Protein AF-A0A522DBX6-F1 (afdb_monomer)

Sequence (94 aa):
MTDLMTHTSASTGAGNMVLRFLPRRKSLFDAYGRGDDAMFLYSITHPDTGEWEQGAGHLHDAATLVRDYVIASSNNGMPVHFSDGEKIIRNENA

pLDDT: mean 88.76, std 12.2, range [36.12, 97.94]

Secondary structure (DSSP, 8-state):
-----EEEE---BTS-EEPBP-TTS--HHHHH-SSTTS-EEEEEE-TTT--EEEEEEEESSSSEEEEEEEEEETTTTSPP-BPSS-EEEEE---

Foldseek 3Di:
DPQWQKWKFQDFFLFWTFTDHDPPGDALCNVQNFDPVSKFWKKKADPPPRWIWIAIWGHNHSGTTDGPATPDTPVGSDRDGGDGDMMMMTTDDD

Structure (mmCIF, N/CA/C/O backbone):
data_AF-A0A522DBX6-F1
#
_entry.id   AF-A0A522DBX6-F1
#
loop_
_atom_site.group_PDB
_atom_site.id
_atom_site.type_symbol
_atom_site.label_atom_id
_atom_site.label_alt_id
_atom_site.label_comp_id
_atom_site.label_asym_id
_atom_site.label_entity_id
_atom_site.label_seq_id
_atom_site.pdbx_PDB_ins_code
_atom_site.Cartn_x
_atom_site.Cartn_y
_atom_site.Cartn_z
_atom_site.occupancy
_atom_site.B_iso_or_equiv
_atom_site.auth_seq_id
_atom_site.auth_comp_id
_atom_site.auth_asym_id
_atom_site.auth_atom_id
_atom_site.pdbx_PDB_model_num
ATOM 1 N N . MET A 1 1 ? -3.360 19.312 -11.396 1.00 36.12 1 MET A N 1
ATOM 2 C CA . MET A 1 1 ? -4.080 18.026 -11.281 1.00 36.12 1 MET A CA 1
ATOM 3 C C . MET A 1 1 ? -3.047 16.974 -10.936 1.00 36.12 1 MET A C 1
ATOM 5 O O . MET A 1 1 ? -2.312 16.556 -11.819 1.00 36.12 1 MET A O 1
ATOM 9 N N . THR A 1 2 ? -2.912 16.636 -9.658 1.00 46.66 2 THR A N 1
ATOM 10 C CA . THR A 1 2 ? -2.009 15.570 -9.215 1.00 46.66 2 THR A CA 1
ATOM 11 C C . THR A 1 2 ? -2.758 14.261 -9.418 1.00 46.66 2 THR A C 1
ATOM 13 O O . THR A 1 2 ? -3.681 13.959 -8.666 1.00 46.66 2 THR A O 1
ATOM 16 N N . ASP A 1 3 ? -2.462 13.541 -10.497 1.00 52.44 3 ASP A N 1
ATOM 17 C CA . ASP A 1 3 ? -3.028 12.208 -10.698 1.00 52.44 3 ASP A CA 1
ATOM 18 C C . ASP A 1 3 ? -2.343 11.260 -9.706 1.00 52.44 3 ASP A C 1
ATOM 20 O O . ASP A 1 3 ? -1.226 10.807 -9.939 1.00 52.44 3 ASP A O 1
ATOM 24 N N . LEU A 1 4 ? -2.964 11.063 -8.540 1.00 65.56 4 LEU A N 1
ATOM 25 C CA . LEU A 1 4 ? -2.530 10.074 -7.557 1.00 65.56 4 LEU A CA 1
ATOM 26 C C . LEU A 1 4 ? -2.948 8.692 -8.072 1.00 65.56 4 LEU A C 1
ATOM 28 O O . LEU A 1 4 ? -4.143 8.354 -8.093 1.00 65.56 4 LEU A O 1
ATOM 32 N N . MET A 1 5 ? -1.966 7.885 -8.472 1.00 82.75 5 MET A N 1
ATOM 33 C CA . MET A 1 5 ? -2.158 6.485 -8.832 1.00 82.75 5 MET A CA 1
ATOM 34 C C . MET A 1 5 ? -2.677 5.745 -7.602 1.00 82.75 5 MET A C 1
ATOM 36 O O . MET A 1 5 ? -1.953 5.517 -6.638 1.00 82.75 5 MET A O 1
ATOM 40 N N . THR A 1 6 ? -3.963 5.397 -7.619 1.00 86.88 6 THR A N 1
ATOM 41 C CA . THR A 1 6 ? -4.654 4.774 -6.486 1.00 86.88 6 THR A CA 1
ATOM 42 C C . THR A 1 6 ? -4.898 3.299 -6.774 1.00 86.88 6 THR A C 1
ATOM 44 O O . THR A 1 6 ? -5.411 2.960 -7.840 1.00 86.88 6 THR A O 1
ATOM 47 N N . HIS A 1 7 ? -4.569 2.448 -5.809 1.00 89.62 7 HIS A N 1
ATOM 48 C CA . HIS A 1 7 ? -4.769 1.000 -5.821 1.00 89.62 7 HIS A CA 1
ATOM 49 C C . HIS A 1 7 ? -5.426 0.568 -4.511 1.00 89.62 7 HIS A C 1
ATOM 51 O O . HIS A 1 7 ? -5.440 1.328 -3.538 1.00 89.62 7 HIS A O 1
ATOM 57 N N . THR A 1 8 ? -5.950 -0.655 -4.472 1.00 93.75 8 THR A N 1
ATOM 58 C CA . THR A 1 8 ? -6.478 -1.241 -3.234 1.00 93.75 8 THR A CA 1
ATOM 59 C C . THR A 1 8 ? -5.786 -2.559 -2.908 1.00 93.75 8 THR A C 1
ATOM 61 O O . THR A 1 8 ? -5.217 -3.195 -3.788 1.00 93.75 8 THR A O 1
ATOM 64 N N . SER A 1 9 ? -5.776 -2.973 -1.645 1.00 94.88 9 SER A N 1
ATOM 65 C CA . SER A 1 9 ? -5.220 -4.262 -1.209 1.00 94.88 9 SER A CA 1
ATOM 66 C C . SER A 1 9 ? -6.105 -4.852 -0.125 1.00 94.88 9 SER A C 1
ATOM 68 O O . SER A 1 9 ? -6.592 -4.131 0.738 1.00 94.88 9 SER A O 1
ATOM 70 N N . ALA A 1 10 ? -6.284 -6.170 -0.153 1.00 95.06 10 ALA A N 1
ATOM 71 C CA . ALA A 1 10 ? -6.905 -6.917 0.941 1.00 95.06 10 ALA A CA 1
ATOM 72 C C . ALA A 1 10 ? -5.860 -7.661 1.794 1.00 95.06 10 ALA A C 1
ATOM 74 O O . ALA A 1 10 ? -6.226 -8.442 2.664 1.00 95.06 10 ALA A O 1
ATOM 75 N N . SER A 1 11 ? -4.566 -7.448 1.527 1.00 95.19 11 SER A N 1
ATOM 76 C CA . SER A 1 11 ? -3.472 -8.142 2.219 1.00 95.19 11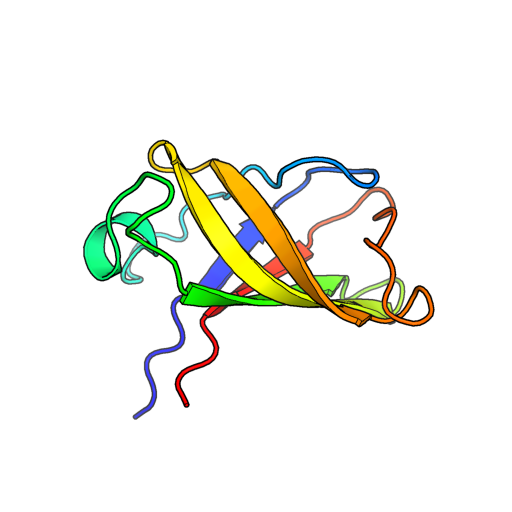 SER A CA 1
ATOM 77 C C . SER A 1 11 ? -3.431 -7.753 3.693 1.00 95.19 11 SER A C 1
ATOM 79 O O . SER A 1 11 ? -3.767 -6.620 4.046 1.00 95.19 11 SER A O 1
ATOM 81 N N . THR A 1 12 ? -3.019 -8.684 4.543 1.00 95.38 12 THR A N 1
ATOM 82 C CA . THR A 1 12 ? -3.017 -8.539 6.001 1.00 95.38 12 THR A CA 1
ATOM 83 C C . THR A 1 12 ? -1.622 -8.783 6.557 1.00 95.38 12 THR A C 1
ATOM 85 O O . THR A 1 12 ? -0.733 -9.309 5.880 1.00 95.38 12 THR A O 1
ATOM 88 N N . GLY A 1 13 ? -1.418 -8.369 7.800 1.00 95.25 13 GLY A N 1
ATOM 89 C CA . GLY A 1 13 ? -0.138 -8.456 8.476 1.00 95.25 13 GLY A CA 1
ATOM 90 C C . GLY A 1 13 ? 0.886 -7.438 7.990 1.00 95.25 13 GLY A C 1
ATOM 91 O O . GLY A 1 13 ? 0.545 -6.403 7.419 1.00 95.25 13 GLY A O 1
ATOM 92 N N . ALA A 1 14 ? 2.156 -7.719 8.280 1.00 93.31 14 ALA A N 1
ATOM 93 C CA . ALA A 1 14 ? 3.284 -6.838 7.981 1.00 93.31 14 ALA A CA 1
ATOM 94 C C . ALA A 1 14 ? 4.085 -7.289 6.741 1.00 93.31 14 ALA A C 1
ATOM 96 O O . ALA A 1 14 ? 5.253 -6.938 6.588 1.00 93.31 14 ALA A O 1
ATOM 97 N N . GLY A 1 15 ? 3.486 -8.077 5.852 1.00 93.56 15 GLY A N 1
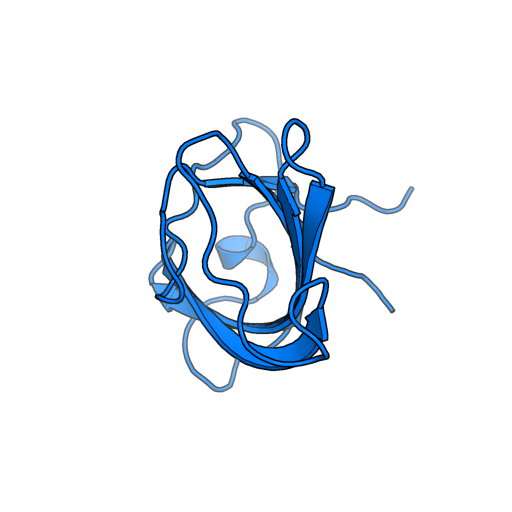ATOM 98 C CA . GLY A 1 15 ? 4.144 -8.531 4.628 1.00 93.56 15 GLY A CA 1
ATOM 99 C C . GLY A 1 15 ? 4.104 -7.515 3.484 1.00 93.56 15 GLY A C 1
ATOM 100 O O . GLY A 1 15 ? 3.749 -6.344 3.655 1.00 93.56 15 GLY A O 1
ATOM 101 N N . ASN A 1 16 ? 4.451 -8.009 2.297 1.00 94.56 16 ASN A N 1
ATOM 102 C CA . ASN A 1 16 ? 4.226 -7.312 1.034 1.00 94.56 16 ASN A CA 1
ATOM 103 C C . ASN A 1 16 ? 2.723 -7.141 0.774 1.00 94.56 16 ASN A C 1
ATOM 105 O O . ASN A 1 16 ? 1.898 -7.938 1.227 1.00 94.56 16 ASN A O 1
ATOM 109 N N . MET A 1 17 ? 2.375 -6.114 0.005 1.00 95.44 17 MET A N 1
ATOM 110 C CA . MET A 1 17 ? 0.993 -5.789 -0.337 1.00 95.44 17 MET A CA 1
ATOM 111 C C . MET A 1 17 ? 0.681 -6.214 -1.769 1.00 95.44 17 MET A C 1
ATOM 113 O O . MET A 1 17 ? 1.298 -5.722 -2.711 1.00 95.44 17 MET A O 1
ATOM 117 N N . VAL A 1 18 ? -0.324 -7.071 -1.942 1.00 95.50 18 VAL A N 1
ATOM 118 C CA . VAL A 1 18 ? -0.867 -7.400 -3.265 1.00 95.50 18 VAL A CA 1
ATOM 119 C C . VAL A 1 18 ? -1.881 -6.340 -3.681 1.00 95.50 18 VAL A C 1
ATOM 121 O O . VAL A 1 18 ? -2.953 -6.201 -3.085 1.00 95.50 18 VAL A O 1
ATOM 124 N N . LEU A 1 19 ? -1.537 -5.599 -4.725 1.00 93.19 19 LEU A N 1
ATOM 125 C CA . LEU A 1 19 ? -2.333 -4.527 -5.290 1.00 93.19 19 LEU A CA 1
ATOM 126 C C . LEU A 1 19 ? -3.424 -5.073 -6.210 1.00 93.19 19 LEU A C 1
ATOM 128 O O . LEU A 1 19 ? -3.219 -5.954 -7.045 1.00 93.19 19 LEU A O 1
ATOM 132 N N . ARG A 1 20 ? -4.601 -4.471 -6.104 1.00 91.06 20 ARG A N 1
ATOM 133 C CA . ARG A 1 20 ? -5.709 -4.615 -7.036 1.00 91.06 20 ARG A CA 1
ATOM 134 C C . ARG A 1 20 ? -5.718 -3.404 -7.948 1.00 91.06 20 ARG A C 1
ATOM 136 O O . ARG A 1 20 ? -5.761 -2.257 -7.497 1.00 91.06 20 ARG A O 1
ATOM 143 N N . PHE A 1 21 ? -5.669 -3.680 -9.243 1.00 77.31 21 PHE A N 1
A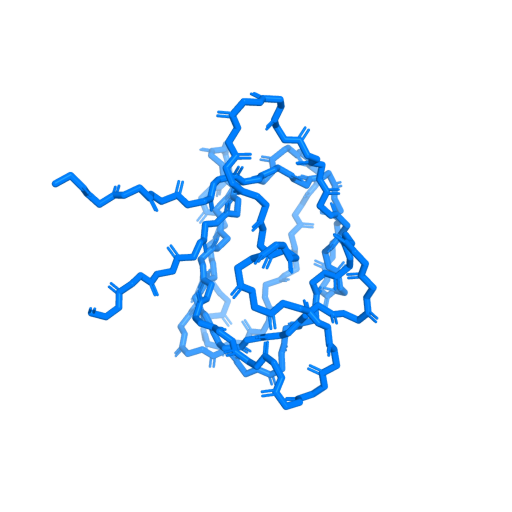TOM 144 C CA . PHE A 1 21 ? -5.745 -2.650 -10.263 1.00 77.31 21 PHE A CA 1
ATOM 145 C C . PHE A 1 21 ? -7.143 -2.027 -10.290 1.00 77.31 21 PHE A C 1
ATOM 147 O O . PHE A 1 21 ? -8.149 -2.737 -10.340 1.00 77.31 21 PHE A O 1
ATOM 154 N N . LEU A 1 22 ? -7.196 -0.695 -10.294 1.00 77.31 22 LEU A N 1
ATOM 155 C CA . LEU A 1 22 ? -8.428 0.050 -10.515 1.00 77.31 22 LEU A CA 1
ATOM 156 C C . LEU A 1 22 ? -8.519 0.415 -12.002 1.00 77.31 22 LEU A C 1
ATOM 158 O O . LEU A 1 22 ? -7.688 1.189 -12.488 1.00 77.31 22 LEU A O 1
ATOM 162 N N . PRO A 1 23 ? -9.519 -0.102 -12.742 1.00 68.06 23 PRO A N 1
ATOM 163 C CA . PRO A 1 23 ? -9.689 0.223 -14.149 1.00 68.06 23 PRO A CA 1
ATOM 164 C C . PRO A 1 23 ? -9.724 1.738 -14.361 1.00 68.06 23 PRO A C 1
ATOM 166 O O . PRO A 1 23 ? -10.397 2.455 -13.620 1.00 68.06 23 PRO A O 1
ATOM 169 N N . ARG A 1 24 ? -9.063 2.214 -15.426 1.00 68.19 24 ARG A N 1
ATOM 170 C CA . ARG A 1 24 ? -9.017 3.630 -15.851 1.00 68.19 24 ARG A CA 1
ATOM 171 C C . ARG A 1 24 ? -8.104 4.549 -15.023 1.00 68.19 24 ARG A C 1
ATOM 173 O O . ARG A 1 24 ? -8.170 5.762 -15.216 1.00 68.19 24 ARG A O 1
ATOM 180 N N . ARG A 1 25 ? -7.248 4.012 -14.150 1.00 68.69 25 ARG A N 1
ATOM 181 C CA . ARG A 1 25 ? -6.144 4.762 -13.521 1.00 68.69 25 ARG A CA 1
ATOM 182 C C . ARG A 1 25 ? -4.795 4.282 -14.057 1.00 68.69 25 ARG A C 1
ATOM 184 O O . ARG A 1 25 ? -4.681 3.126 -14.458 1.00 68.69 25 ARG A O 1
ATOM 191 N N . LYS A 1 26 ? -3.783 5.158 -14.069 1.00 74.25 26 LYS A N 1
ATOM 192 C CA . LYS A 1 26 ? -2.394 4.737 -14.318 1.00 74.25 26 LYS A CA 1
ATOM 193 C C . LYS A 1 26 ? -1.963 3.783 -13.206 1.00 74.25 26 LYS A C 1
ATOM 195 O O . LYS A 1 26 ? -2.150 4.106 -12.030 1.00 74.25 26 LYS A O 1
ATOM 200 N N . SER A 1 27 ? -1.425 2.619 -13.570 1.00 80.50 27 SER A N 1
ATOM 201 C CA . SER A 1 27 ? -0.882 1.700 -12.572 1.00 80.50 27 SER A CA 1
ATOM 202 C C . SER A 1 27 ? 0.469 2.201 -12.059 1.00 80.50 27 SER A C 1
ATOM 204 O O . SER A 1 27 ? 1.168 2.951 -12.744 1.00 80.50 27 SER A O 1
ATOM 206 N N . LEU A 1 28 ? 0.849 1.778 -10.851 1.00 82.06 28 LEU A N 1
ATOM 207 C CA . LEU A 1 28 ? 2.203 2.011 -10.334 1.00 82.06 28 LEU A CA 1
ATOM 208 C C . LEU A 1 28 ? 3.250 1.333 -11.229 1.00 82.06 28 LEU A C 1
ATOM 210 O O . LEU A 1 28 ? 4.315 1.896 -11.462 1.00 82.06 28 LEU A O 1
ATOM 214 N N . PHE A 1 29 ? 2.911 0.171 -11.792 1.00 83.19 29 PHE A N 1
ATOM 215 C CA . PHE A 1 29 ? 3.786 -0.569 -12.692 1.00 83.19 29 PHE A CA 1
ATOM 216 C C . PHE A 1 29 ? 4.064 0.186 -13.996 1.00 83.19 29 PHE A C 1
ATOM 218 O O . PHE A 1 29 ? 5.212 0.259 -14.419 1.00 83.19 29 PHE A O 1
ATOM 225 N N . ASP A 1 30 ? 3.054 0.813 -14.601 1.00 84.44 30 ASP A N 1
ATOM 226 C CA . ASP A 1 30 ? 3.251 1.624 -15.811 1.00 84.44 30 ASP A CA 1
ATOM 227 C C . ASP A 1 30 ? 4.092 2.880 -15.537 1.00 84.44 30 ASP A C 1
ATOM 229 O O . ASP A 1 30 ? 4.741 3.401 -16.443 1.00 84.44 30 ASP A O 1
ATOM 233 N N . ALA A 1 31 ? 4.042 3.400 -14.305 1.00 84.75 31 ALA A N 1
ATOM 234 C CA . ALA A 1 31 ? 4.732 4.626 -13.918 1.00 84.75 31 ALA A CA 1
ATOM 235 C C . ALA A 1 31 ? 6.199 4.393 -13.530 1.00 84.75 31 ALA A C 1
ATOM 237 O O . ALA A 1 31 ? 7.060 5.168 -13.941 1.00 84.75 31 ALA A O 1
ATOM 238 N N . TYR A 1 32 ? 6.474 3.348 -12.747 1.00 86.44 32 TYR A N 1
ATOM 239 C CA . TYR A 1 32 ? 7.790 3.114 -12.146 1.00 86.44 32 TYR A CA 1
ATOM 240 C C . TYR A 1 32 ? 8.462 1.828 -12.643 1.00 86.44 32 TYR A C 1
ATOM 242 O O . TYR A 1 32 ? 9.684 1.731 -12.621 1.00 86.44 32 TYR A O 1
ATOM 250 N N . GLY A 1 33 ? 7.702 0.854 -13.146 1.00 86.38 33 GLY A N 1
ATOM 251 C CA . GLY A 1 33 ? 8.215 -0.471 -13.491 1.00 86.38 33 GLY A CA 1
ATOM 252 C C . GLY A 1 33 ? 8.275 -1.406 -12.280 1.00 86.38 33 GLY A C 1
ATOM 253 O O . GLY A 1 33 ? 7.369 -1.411 -11.448 1.00 86.38 33 GLY A O 1
ATOM 254 N N . ARG A 1 34 ? 9.317 -2.244 -12.215 1.00 87.88 34 ARG A N 1
ATOM 255 C CA . ARG A 1 34 ? 9.547 -3.234 -11.147 1.00 87.88 34 ARG A CA 1
ATOM 256 C C . ARG A 1 34 ? 11.029 -3.374 -10.803 1.00 87.88 34 ARG A C 1
ATOM 258 O O . ARG A 1 34 ? 11.876 -3.053 -11.635 1.00 87.88 34 ARG A O 1
ATOM 265 N N . GLY A 1 35 ? 11.297 -3.987 -9.653 1.00 83.88 35 GLY A N 1
ATOM 266 C CA . GLY A 1 35 ? 12.635 -4.249 -9.120 1.00 83.88 35 GLY A CA 1
ATOM 267 C C . GLY A 1 35 ? 13.159 -3.117 -8.239 1.00 83.88 35 GLY A C 1
ATOM 268 O O . GLY A 1 35 ? 12.594 -2.026 -8.220 1.00 83.88 35 GLY A O 1
ATOM 269 N N . ASP A 1 36 ? 14.241 -3.395 -7.520 1.00 82.88 36 ASP A N 1
ATOM 270 C CA . ASP A 1 36 ? 14.766 -2.544 -6.445 1.00 82.88 36 ASP A CA 1
ATOM 271 C C . ASP A 1 36 ? 15.179 -1.137 -6.922 1.00 82.88 36 ASP A C 1
ATOM 273 O O . ASP A 1 36 ? 15.075 -0.177 -6.168 1.00 82.88 36 ASP A O 1
ATOM 277 N N . ASP A 1 37 ? 15.578 -0.976 -8.190 1.00 85.38 37 ASP A N 1
ATOM 278 C CA . ASP A 1 37 ? 15.931 0.331 -8.771 1.00 85.38 37 ASP A CA 1
ATOM 279 C C . ASP A 1 37 ? 14.700 1.205 -9.104 1.00 85.38 37 ASP A C 1
ATOM 281 O O . ASP A 1 37 ? 14.825 2.408 -9.344 1.00 85.38 37 ASP A O 1
ATOM 285 N N . ALA A 1 38 ? 13.496 0.623 -9.114 1.00 90.50 38 ALA A N 1
ATOM 286 C CA . ALA A 1 38 ? 12.228 1.282 -9.433 1.00 90.50 38 ALA A CA 1
ATOM 287 C C . ALA A 1 38 ? 11.495 1.777 -8.172 1.00 90.50 38 ALA A C 1
ATOM 289 O O . ALA A 1 38 ? 10.285 1.582 -8.021 1.00 90.50 38 ALA A O 1
ATOM 290 N N . MET A 1 39 ? 12.232 2.392 -7.244 1.00 91.12 39 MET A N 1
ATOM 291 C CA . MET A 1 39 ? 11.670 2.864 -5.979 1.00 91.12 39 MET A CA 1
ATOM 292 C C . MET A 1 39 ? 10.752 4.079 -6.150 1.00 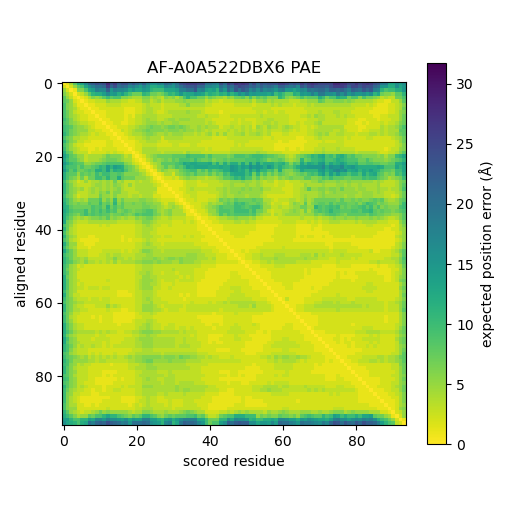91.12 39 MET A C 1
ATOM 294 O O . MET A 1 39 ? 11.012 4.985 -6.945 1.00 91.12 39 MET A O 1
ATOM 298 N N . PHE A 1 40 ? 9.706 4.140 -5.329 1.00 91.56 40 PHE A N 1
ATOM 299 C CA . PHE A 1 40 ? 8.798 5.280 -5.224 1.00 91.56 40 PHE A CA 1
ATOM 300 C C . PHE A 1 40 ? 8.265 5.449 -3.800 1.00 91.56 40 PHE A C 1
ATOM 302 O O . PHE A 1 40 ? 8.280 4.522 -2.988 1.00 91.56 40 PHE A O 1
ATOM 309 N N . LEU A 1 41 ? 7.769 6.652 -3.501 1.00 93.44 41 LEU A N 1
ATOM 310 C CA . LEU A 1 41 ? 7.083 6.931 -2.244 1.00 93.44 41 LEU A CA 1
ATOM 311 C C . LEU A 1 41 ? 5.647 6.415 -2.300 1.00 93.44 41 LEU A C 1
ATOM 313 O O . LEU A 1 41 ? 4.917 6.683 -3.259 1.00 93.44 41 LEU A O 1
ATOM 317 N N . TYR A 1 42 ? 5.233 5.715 -1.252 1.00 93.62 42 TYR A N 1
ATOM 318 C CA . TYR A 1 42 ? 3.890 5.184 -1.098 1.00 93.62 42 TYR A CA 1
ATOM 319 C C . TYR A 1 42 ? 3.221 5.699 0.178 1.00 93.62 42 TYR A C 1
ATOM 321 O O . TYR A 1 42 ? 3.875 5.979 1.184 1.00 93.62 42 TYR A O 1
ATOM 329 N N . SER A 1 43 ? 1.890 5.708 0.157 1.00 95.06 43 SER A N 1
ATOM 330 C CA . SER A 1 43 ? 1.048 5.730 1.350 1.00 95.06 43 SER A CA 1
ATOM 331 C C . SER A 1 43 ? 0.036 4.592 1.325 1.00 95.06 43 SER A C 1
ATOM 333 O O . SER A 1 43 ? -0.564 4.296 0.291 1.00 95.06 43 SER A O 1
ATOM 335 N N . ILE A 1 44 ? -0.151 3.950 2.476 1.00 95.81 44 ILE A N 1
ATOM 336 C CA . ILE A 1 44 ? -1.137 2.900 2.731 1.00 95.81 44 ILE A CA 1
ATOM 337 C C . ILE A 1 44 ? -2.046 3.392 3.853 1.00 95.81 44 ILE A C 1
ATOM 339 O O . ILE A 1 44 ? -1.574 3.862 4.885 1.00 95.81 44 ILE A O 1
ATOM 343 N N . THR A 1 45 ? -3.356 3.265 3.667 1.00 97.00 45 THR A N 1
ATOM 344 C CA . THR A 1 45 ? -4.355 3.641 4.677 1.00 97.00 45 THR A CA 1
ATOM 345 C C . THR A 1 45 ? -5.435 2.575 4.784 1.00 97.00 45 THR A C 1
ATOM 347 O O . THR A 1 45 ? -5.922 2.088 3.763 1.00 97.00 45 THR A O 1
ATOM 350 N N . HIS A 1 46 ? -5.826 2.234 6.008 1.00 97.25 46 HIS A N 1
ATOM 351 C CA . HIS A 1 46 ? -7.010 1.440 6.300 1.00 97.25 46 HIS A CA 1
ATOM 352 C C . HIS A 1 46 ? -8.133 2.3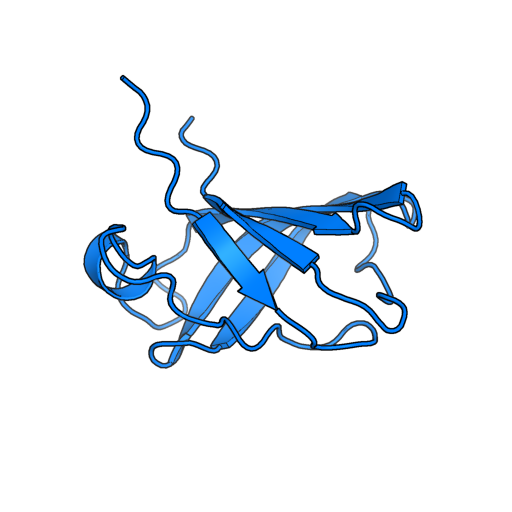84 6.765 1.00 97.25 46 HIS A C 1
ATOM 354 O O . HIS A 1 46 ? -8.037 2.959 7.851 1.00 97.25 46 HIS A O 1
ATOM 360 N N . PRO A 1 47 ? -9.204 2.565 5.973 1.00 93.69 47 PRO A N 1
ATOM 361 C CA . PRO A 1 47 ? -10.228 3.572 6.248 1.00 93.69 47 PRO A CA 1
ATOM 362 C C . PRO A 1 47 ? -11.027 3.287 7.528 1.00 93.69 47 PRO A C 1
ATOM 364 O O . PRO A 1 47 ? -11.401 4.228 8.219 1.00 93.69 47 PRO A O 1
ATOM 367 N N . ASP A 1 48 ? -11.247 2.011 7.860 1.00 94.94 48 ASP A N 1
ATOM 368 C CA . ASP A 1 48 ? -12.101 1.625 8.993 1.00 94.94 48 ASP A CA 1
ATOM 369 C C . ASP A 1 48 ? -11.376 1.516 10.346 1.00 94.94 48 ASP A C 1
ATOM 371 O O . ASP A 1 48 ? -12.007 1.670 11.390 1.00 94.94 48 ASP A O 1
ATOM 375 N N . THR A 1 49 ? -10.066 1.245 10.357 1.00 94.81 49 THR A N 1
ATOM 376 C CA . THR A 1 49 ? -9.299 0.973 11.592 1.00 94.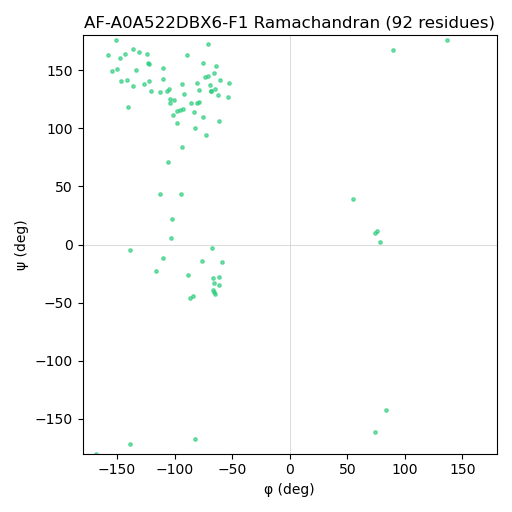81 49 THR A CA 1
ATOM 377 C C . THR A 1 49 ? -8.321 2.086 11.963 1.00 94.81 49 THR A C 1
ATOM 379 O O . THR A 1 49 ? -7.792 2.093 13.073 1.00 94.81 49 THR A O 1
ATOM 382 N N . GLY A 1 50 ? -8.068 3.039 11.058 1.00 92.88 50 GLY A N 1
ATOM 383 C CA . GLY A 1 50 ? 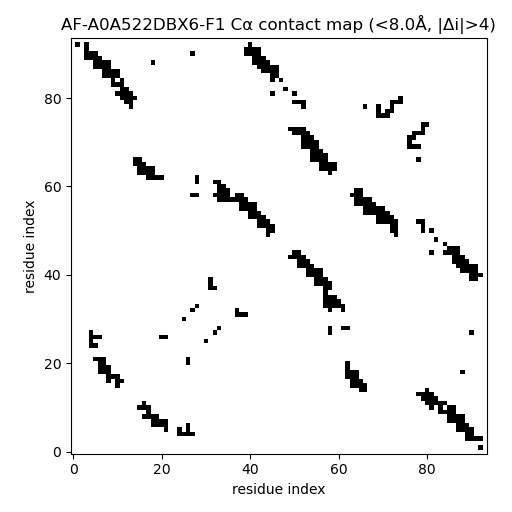-7.094 4.112 11.273 1.00 92.88 50 GLY A CA 1
ATOM 384 C C . GLY A 1 50 ? -5.630 3.662 11.178 1.00 92.88 50 GLY A C 1
ATOM 385 O O . GLY A 1 50 ? -4.736 4.438 11.511 1.00 92.88 50 GLY A O 1
ATOM 386 N N . GLU A 1 51 ? -5.367 2.436 10.719 1.00 97.94 51 GLU A N 1
ATOM 387 C CA . GLU A 1 51 ? -4.018 1.957 10.409 1.00 97.94 51 GLU A CA 1
ATOM 388 C C . GLU A 1 51 ? -3.467 2.698 9.181 1.00 97.94 51 GLU A C 1
ATOM 390 O O . GLU A 1 51 ? -4.141 2.804 8.151 1.00 97.94 51 GLU A O 1
ATOM 395 N N . TRP A 1 52 ? -2.238 3.206 9.255 1.00 97.25 52 TRP A N 1
ATOM 396 C CA . TRP A 1 52 ? -1.622 3.916 8.135 1.00 97.25 52 TRP A CA 1
ATOM 397 C C . TRP A 1 52 ? -0.105 3.781 8.120 1.00 97.25 52 TRP A C 1
ATOM 399 O O . TRP A 1 52 ? 0.545 3.664 9.158 1.00 97.25 52 TRP A O 1
ATOM 409 N N . GLU A 1 53 ? 0.463 3.845 6.922 1.00 97.69 53 GLU A N 1
ATOM 410 C CA . GLU A 1 53 ? 1.902 3.809 6.709 1.00 97.69 53 GLU A CA 1
ATOM 411 C C . GLU A 1 53 ? 2.309 4.661 5.509 1.00 97.69 53 GLU A C 1
ATOM 413 O O . GLU A 1 53 ? 1.643 4.639 4.476 1.00 97.69 53 GLU A O 1
ATOM 418 N N . GLN A 1 54 ? 3.425 5.369 5.636 1.00 96.38 54 GLN A N 1
ATOM 419 C CA . GLN A 1 54 ? 4.124 6.038 4.546 1.00 96.38 54 GLN A CA 1
ATOM 420 C C . GLN A 1 54 ? 5.553 5.509 4.464 1.00 96.38 54 GLN A C 1
ATOM 422 O O . GLN A 1 54 ? 6.214 5.305 5.488 1.00 96.38 54 GLN A O 1
ATOM 427 N N . GLY A 1 55 ? 6.051 5.315 3.249 1.00 95.56 55 GLY A N 1
ATOM 428 C CA . GLY A 1 55 ? 7.380 4.756 3.048 1.00 95.56 55 GLY A CA 1
ATOM 429 C C . GLY A 1 55 ? 7.888 4.876 1.622 1.00 95.56 55 GLY A C 1
ATOM 430 O O . GLY A 1 55 ? 7.211 5.407 0.744 1.00 95.56 55 GLY A O 1
ATOM 431 N N . ALA A 1 56 ? 9.098 4.372 1.410 1.00 94.44 56 ALA A N 1
ATOM 432 C CA . ALA A 1 56 ? 9.659 4.114 0.096 1.00 94.44 56 ALA A CA 1
ATOM 433 C C . ALA A 1 56 ? 9.620 2.608 -0.166 1.00 94.44 56 ALA A C 1
ATOM 435 O O . ALA A 1 56 ? 9.976 1.805 0.700 1.00 94.44 56 ALA A O 1
ATOM 436 N N . GLY A 1 57 ? 9.161 2.233 -1.352 1.00 94.88 57 GLY A N 1
ATOM 437 C CA . GLY A 1 57 ? 9.011 0.841 -1.745 1.00 94.88 57 GLY A CA 1
ATOM 438 C C . GLY A 1 57 ? 9.175 0.659 -3.242 1.00 94.88 57 GLY A C 1
ATOM 439 O O . GLY A 1 57 ? 9.304 1.632 -3.987 1.00 94.88 57 GLY A O 1
ATOM 440 N N . HIS A 1 58 ? 9.138 -0.589 -3.683 1.00 94.44 58 HIS A N 1
ATOM 441 C CA . HIS A 1 58 ? 9.147 -0.939 -5.096 1.00 94.44 58 HIS A CA 1
ATOM 442 C C . HIS A 1 58 ? 8.120 -2.031 -5.397 1.00 94.44 58 HIS A C 1
ATOM 444 O O . HIS A 1 58 ? 7.546 -2.668 -4.512 1.00 94.44 58 HIS A O 1
ATOM 450 N N . LEU A 1 59 ? 7.880 -2.256 -6.683 1.00 95.00 59 LEU A N 1
ATOM 45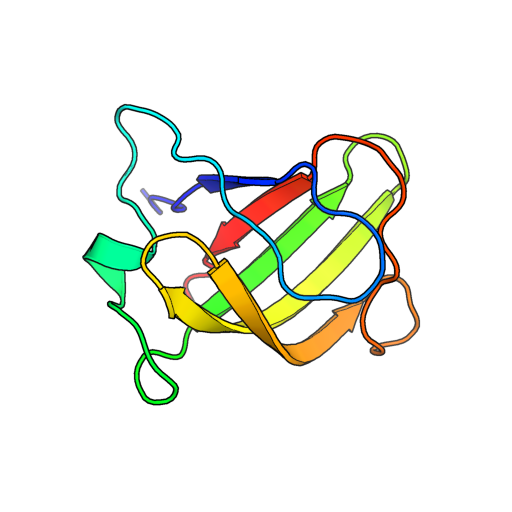1 C CA . LEU A 1 59 ? 7.067 -3.365 -7.155 1.00 95.00 59 LEU A CA 1
ATOM 452 C C . LEU A 1 59 ? 7.959 -4.577 -7.454 1.00 95.00 59 LEU A C 1
ATOM 454 O O . LEU A 1 59 ? 8.801 -4.508 -8.347 1.00 95.00 59 LEU A O 1
ATOM 458 N N . HIS A 1 60 ? 7.784 -5.692 -6.739 1.00 94.06 60 HIS A N 1
ATOM 459 C CA . HIS A 1 60 ? 8.489 -6.951 -7.033 1.00 94.06 60 HIS A CA 1
ATOM 460 C C . HIS A 1 60 ? 8.032 -7.542 -8.379 1.00 94.06 60 HIS A C 1
ATOM 462 O O . HIS A 1 60 ? 8.820 -8.032 -9.189 1.00 94.06 60 HIS A O 1
ATOM 468 N N . ASP A 1 61 ? 6.733 -7.438 -8.641 1.00 91.38 61 ASP A N 1
ATOM 469 C CA . ASP A 1 61 ? 6.078 -7.774 -9.900 1.00 91.38 61 ASP A CA 1
ATOM 470 C C . ASP A 1 61 ? 5.019 -6.707 -10.222 1.00 91.38 61 ASP A C 1
ATOM 472 O O . ASP A 1 61 ? 4.940 -5.690 -9.547 1.00 91.38 61 ASP A O 1
ATOM 476 N N . ALA A 1 62 ? 4.184 -6.911 -11.241 1.00 88.25 62 ALA A N 1
ATOM 477 C CA . ALA A 1 62 ? 3.202 -5.908 -11.660 1.00 88.25 62 ALA A CA 1
ATOM 478 C C . ALA A 1 62 ? 2.179 -5.485 -10.581 1.00 88.25 62 ALA A C 1
ATOM 480 O O . ALA A 1 62 ? 1.503 -4.471 -10.759 1.00 88.25 62 ALA A O 1
ATOM 481 N N . ALA A 1 63 ? 2.041 -6.239 -9.488 1.00 91.88 63 ALA A N 1
ATOM 482 C CA . ALA A 1 63 ? 1.057 -5.992 -8.442 1.00 91.88 63 ALA A CA 1
ATOM 483 C C . ALA A 1 63 ? 1.576 -6.185 -7.007 1.00 91.88 63 ALA A C 1
ATOM 485 O O . ALA A 1 63 ? 0.832 -5.897 -6.077 1.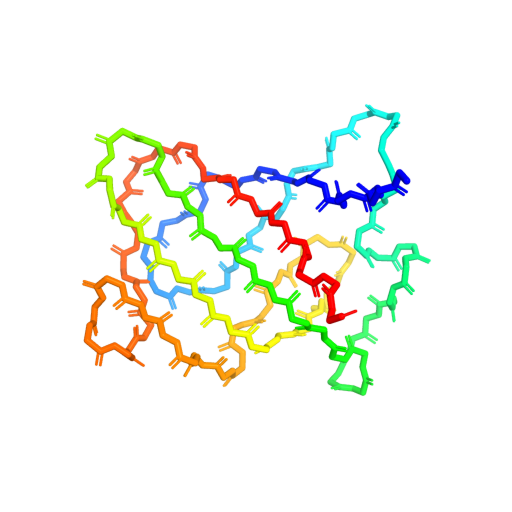00 91.88 63 ALA A O 1
ATOM 486 N N . THR A 1 64 ? 2.804 -6.644 -6.777 1.00 94.75 64 THR A N 1
ATOM 487 C CA . THR A 1 64 ? 3.322 -6.871 -5.417 1.00 94.75 64 THR A CA 1
ATOM 488 C C . THR A 1 64 ? 4.180 -5.698 -4.954 1.00 94.75 64 THR A C 1
ATOM 490 O O . THR A 1 64 ? 5.333 -5.581 -5.360 1.00 94.75 64 THR A O 1
ATOM 493 N N . LEU A 1 65 ? 3.642 -4.852 -4.073 1.00 95.31 65 LEU A N 1
ATOM 494 C CA . LEU A 1 65 ? 4.389 -3.784 -3.402 1.00 95.31 65 LEU A CA 1
ATOM 495 C C . LEU A 1 65 ? 5.223 -4.352 -2.248 1.00 95.31 65 LEU A C 1
ATOM 497 O O . LEU A 1 65 ? 4.680 -4.934 -1.302 1.00 95.31 65 LEU A O 1
ATOM 501 N N . VAL A 1 66 ? 6.529 -4.119 -2.314 1.00 96.19 66 VAL A N 1
ATOM 502 C CA . VAL A 1 66 ? 7.498 -4.335 -1.237 1.00 96.19 66 VAL A CA 1
ATOM 503 C C . VAL A 1 66 ? 7.678 -3.032 -0.464 1.00 96.19 66 VAL A C 1
ATOM 505 O O . VAL A 1 66 ? 7.705 -1.946 -1.041 1.00 96.19 66 VAL A O 1
ATOM 508 N N . ARG A 1 67 ? 7.748 -3.144 0.863 1.00 95.12 67 ARG A N 1
ATOM 509 C CA . ARG A 1 67 ? 7.793 -2.018 1.807 1.00 95.12 67 ARG A CA 1
ATOM 510 C C . ARG A 1 67 ? 9.205 -1.877 2.369 1.00 95.12 67 ARG A C 1
ATOM 512 O O . ARG A 1 67 ? 9.455 -2.251 3.511 1.00 95.12 67 ARG A O 1
ATOM 519 N N . ASP A 1 68 ? 10.132 -1.421 1.532 1.00 94.88 68 ASP A N 1
ATOM 520 C CA . ASP A 1 68 ? 11.570 -1.443 1.835 1.00 94.88 68 ASP A CA 1
ATOM 521 C C . ASP A 1 68 ? 11.959 -0.524 2.997 1.00 94.88 68 ASP A C 1
ATOM 523 O O . ASP A 1 68 ? 12.775 -0.898 3.840 1.00 94.88 68 ASP A O 1
ATOM 527 N N . TYR A 1 69 ? 11.374 0.676 3.061 1.00 94.44 69 TYR A N 1
ATOM 528 C CA . TYR A 1 69 ? 11.676 1.644 4.109 1.00 94.44 69 TYR A CA 1
ATOM 529 C C . TYR A 1 69 ? 10.424 2.373 4.591 1.00 94.44 69 TYR A C 1
ATOM 531 O O . TYR A 1 69 ? 9.792 3.116 3.841 1.00 94.44 69 TYR A O 1
ATOM 539 N N . VAL A 1 70 ? 10.097 2.212 5.872 1.00 96.31 70 VAL A N 1
ATOM 540 C CA . VAL A 1 70 ? 8.996 2.936 6.518 1.00 96.31 70 VAL A CA 1
ATOM 541 C C . VAL A 1 70 ? 9.507 4.289 7.007 1.00 96.31 70 VAL A C 1
ATOM 543 O O . VAL A 1 70 ? 10.437 4.360 7.806 1.00 96.31 70 VAL A O 1
ATOM 546 N N . ILE A 1 71 ? 8.887 5.367 6.529 1.00 95.94 71 ILE A N 1
ATOM 547 C CA . ILE A 1 71 ? 9.211 6.745 6.926 1.00 95.94 71 ILE A CA 1
ATOM 548 C C . ILE A 1 71 ? 8.417 7.119 8.177 1.00 95.94 71 ILE A C 1
ATOM 550 O O . ILE A 1 71 ? 8.963 7.680 9.126 1.00 95.94 71 ILE A O 1
ATOM 554 N N . ALA A 1 72 ? 7.122 6.804 8.180 1.00 96.44 72 ALA A N 1
ATOM 555 C CA . ALA A 1 72 ? 6.227 7.049 9.298 1.00 96.44 72 ALA A CA 1
ATOM 556 C C . ALA A 1 72 ? 5.056 6.065 9.259 1.00 96.44 72 ALA A C 1
ATOM 558 O O . ALA A 1 72 ? 4.630 5.626 8.190 1.00 96.44 72 ALA A O 1
ATOM 559 N N . SER A 1 73 ? 4.528 5.706 10.426 1.00 97.25 73 SER A N 1
ATOM 560 C CA . SER A 1 73 ? 3.409 4.771 10.504 1.00 97.25 73 SER A CA 1
ATOM 561 C C . SER A 1 73 ? 2.615 4.899 11.797 1.00 97.25 73 SER A C 1
ATOM 563 O O . SER A 1 73 ? 3.117 5.396 12.810 1.00 97.25 73 SER A O 1
ATOM 565 N N . SER A 1 74 ? 1.404 4.342 11.794 1.00 97.69 74 SER A N 1
ATOM 566 C CA . SER A 1 74 ? 0.591 4.118 12.994 1.00 97.69 74 SER A CA 1
ATOM 567 C C . SER A 1 74 ? 1.180 3.067 13.947 1.00 97.69 74 SER A C 1
ATOM 569 O O . SER A 1 74 ? 0.615 2.832 15.010 1.00 97.69 74 SER A O 1
ATOM 571 N N . ASN A 1 75 ? 2.301 2.434 13.584 1.00 96.75 75 ASN A N 1
ATOM 572 C CA . ASN A 1 75 ? 3.041 1.478 14.406 1.00 96.75 75 ASN A CA 1
ATOM 573 C C . ASN A 1 75 ? 4.410 2.052 14.819 1.00 96.75 75 ASN A C 1
ATOM 575 O O . ASN A 1 75 ? 5.436 1.385 14.726 1.00 96.75 75 ASN A O 1
ATOM 579 N N . ASN A 1 76 ? 4.440 3.323 15.233 1.00 94.56 76 ASN A N 1
ATOM 580 C CA . ASN A 1 76 ? 5.641 4.014 15.725 1.00 94.56 76 ASN A CA 1
ATOM 581 C C . ASN A 1 76 ? 6.834 3.989 14.747 1.00 94.56 76 ASN A C 1
ATOM 583 O O . ASN A 1 76 ? 7.979 3.813 15.161 1.00 94.56 76 ASN A O 1
ATOM 587 N N . GLY A 1 77 ? 6.573 4.136 13.445 1.00 92.50 77 GLY A N 1
ATOM 588 C CA . GLY A 1 77 ? 7.611 4.103 12.407 1.00 92.50 77 GLY A CA 1
ATOM 589 C C . GLY A 1 77 ? 8.099 2.696 12.040 1.00 92.50 77 GLY A C 1
ATOM 590 O O . GLY A 1 77 ? 8.976 2.563 11.193 1.00 92.50 77 GLY A O 1
ATOM 591 N N . MET A 1 78 ? 7.534 1.641 12.634 1.00 94.94 78 MET A N 1
ATOM 592 C CA . MET A 1 78 ? 7.739 0.257 12.200 1.00 94.94 78 MET A CA 1
ATOM 593 C C . MET A 1 78 ? 6.701 -0.152 11.145 1.00 94.94 78 MET A C 1
ATOM 595 O O . MET A 1 78 ? 5.644 0.485 11.052 1.00 94.94 78 MET A O 1
ATOM 599 N N . PRO A 1 79 ? 6.945 -1.240 10.389 1.00 95.44 79 PRO A N 1
ATOM 600 C CA . PRO A 1 79 ? 5.950 -1.791 9.482 1.00 95.44 79 PRO A CA 1
ATOM 601 C C . PRO A 1 79 ? 4.622 -2.074 10.196 1.00 95.44 79 PRO A C 1
ATOM 603 O O . PRO A 1 79 ? 4.585 -2.757 11.223 1.00 95.44 79 PRO A O 1
ATOM 606 N N . VAL A 1 80 ? 3.524 -1.551 9.657 1.00 97.56 80 VAL A N 1
ATOM 607 C CA . VAL A 1 80 ? 2.177 -1.798 10.185 1.00 97.56 80 VAL A CA 1
ATOM 608 C C . VAL A 1 80 ? 1.778 -3.247 9.932 1.00 97.56 80 VAL A C 1
ATOM 610 O O . VAL A 1 80 ? 2.002 -3.782 8.845 1.00 97.56 80 VAL A O 1
ATOM 613 N N . HIS A 1 81 ? 1.176 -3.876 10.941 1.00 97.38 81 HIS A N 1
ATOM 614 C CA . HIS A 1 81 ? 0.552 -5.187 10.826 1.00 97.38 81 HIS A CA 1
ATOM 615 C C . HIS A 1 81 ? -0.938 -5.006 10.523 1.00 97.38 81 HIS A C 1
ATOM 617 O O . HIS A 1 81 ? -1.757 -4.977 11.437 1.00 97.38 81 HIS A O 1
ATOM 623 N N . PHE A 1 82 ? -1.273 -4.828 9.245 1.00 97.38 82 PHE A N 1
ATOM 624 C CA . PHE A 1 82 ? -2.623 -4.447 8.841 1.00 97.38 82 PHE A CA 1
ATOM 625 C C . PHE A 1 82 ? -3.654 -5.533 9.159 1.00 97.38 82 PHE A C 1
ATOM 627 O O . PHE A 1 82 ? -3.451 -6.711 8.844 1.00 97.38 82 PHE A O 1
ATOM 634 N N . SER A 1 83 ? -4.777 -5.116 9.732 1.00 97.00 83 SER A N 1
ATOM 635 C CA . SER A 1 83 ? -5.923 -5.980 10.020 1.00 97.00 83 SER A CA 1
ATOM 636 C C . SER A 1 83 ? -6.660 -6.397 8.741 1.00 97.00 83 SER A C 1
ATOM 638 O O . SER A 1 83 ? -6.350 -5.924 7.646 1.00 97.00 83 SER A O 1
ATOM 640 N N . ASP A 1 84 ? -7.632 -7.302 8.846 1.00 95.31 84 ASP A N 1
ATOM 641 C CA . ASP A 1 84 ? -8.531 -7.642 7.735 1.00 95.31 84 ASP A CA 1
ATOM 642 C C . ASP A 1 84 ? -9.320 -6.409 7.268 1.00 95.31 84 ASP A C 1
ATOM 644 O O . ASP A 1 84 ? -9.767 -5.607 8.082 1.00 95.31 84 ASP A O 1
ATOM 648 N N . GLY A 1 85 ? -9.518 -6.281 5.954 1.00 94.75 85 GLY A N 1
ATOM 649 C CA . GLY A 1 85 ? -10.212 -5.140 5.348 1.00 94.75 85 GLY A CA 1
ATOM 650 C C . GLY A 1 85 ? -9.521 -4.622 4.091 1.00 94.75 85 GLY A C 1
ATOM 651 O O . GLY A 1 85 ? -8.463 -5.126 3.696 1.00 94.75 85 GLY A O 1
ATOM 652 N N . GLU A 1 86 ? -10.132 -3.632 3.439 1.00 95.19 86 GLU A N 1
ATOM 653 C CA . GLU A 1 86 ? -9.603 -3.021 2.218 1.00 95.19 86 GLU A CA 1
ATOM 654 C C . GLU A 1 86 ? -8.727 -1.810 2.538 1.00 95.19 86 GLU A C 1
ATOM 656 O O . GLU A 1 86 ? -9.105 -0.918 3.292 1.00 95.19 86 GLU A O 1
ATOM 661 N N . LYS A 1 87 ? -7.525 -1.793 1.968 1.00 96.06 87 LYS A N 1
ATOM 662 C CA . LYS A 1 87 ? -6.499 -0.774 2.195 1.00 96.06 87 LYS A CA 1
ATOM 663 C C . LYS A 1 87 ? -6.392 0.034 0.924 1.00 96.06 87 LYS A C 1
ATOM 665 O O . LYS A 1 87 ? -6.447 -0.537 -0.165 1.00 96.06 87 LYS A O 1
ATOM 670 N N . ILE A 1 88 ? -6.192 1.336 1.053 1.00 94.06 88 ILE A N 1
ATOM 671 C CA . ILE A 1 88 ? -5.981 2.227 -0.082 1.00 94.06 88 ILE A CA 1
ATOM 672 C C . ILE A 1 88 ? -4.500 2.566 -0.164 1.00 94.06 88 ILE A C 1
ATOM 674 O O . ILE A 1 88 ? -3.928 3.072 0.802 1.00 94.06 88 ILE A O 1
ATOM 678 N N . ILE A 1 89 ? -3.913 2.306 -1.330 1.00 93.00 89 ILE A N 1
ATOM 679 C CA . ILE A 1 89 ? -2.505 2.534 -1.638 1.00 93.00 89 ILE A CA 1
ATOM 680 C C . ILE A 1 89 ? -2.407 3.650 -2.670 1.00 93.00 89 ILE A C 1
ATOM 682 O O . ILE A 1 89 ? -3.106 3.621 -3.687 1.00 93.00 89 ILE A O 1
ATOM 686 N N . ARG A 1 90 ? -1.546 4.635 -2.420 1.00 90.50 90 ARG A N 1
ATOM 687 C CA . ARG A 1 90 ? -1.285 5.753 -3.335 1.00 90.50 90 ARG A CA 1
ATOM 688 C C . ARG A 1 90 ? 0.213 5.981 -3.475 1.00 90.50 90 ARG A C 1
ATOM 690 O O . ARG A 1 90 ? 0.949 5.733 -2.525 1.00 90.50 90 ARG A O 1
ATOM 697 N N . ASN A 1 91 ? 0.658 6.474 -4.629 1.00 87.81 91 ASN A N 1
ATOM 698 C CA . ASN A 1 91 ? 1.963 7.126 -4.686 1.00 87.81 91 ASN A CA 1
ATOM 699 C C . ASN A 1 91 ? 1.875 8.496 -4.008 1.00 87.81 91 ASN A C 1
ATOM 701 O O . ASN A 1 91 ? 0.865 9.188 -4.141 1.00 87.81 91 ASN A O 1
ATOM 705 N N . GLU A 1 92 ? 2.936 8.909 -3.330 1.00 77.06 92 GLU A N 1
ATOM 706 C CA . GLU A 1 92 ? 3.107 10.308 -2.945 1.00 77.06 92 GLU A CA 1
ATOM 707 C C . GLU A 1 92 ? 4.026 10.968 -3.976 1.00 77.06 92 GLU A C 1
ATOM 709 O O . GLU A 1 92 ? 5.178 10.574 -4.142 1.00 77.06 92 GLU A O 1
ATOM 714 N N . ASN A 1 93 ? 3.503 11.934 -4.734 1.00 56.69 93 ASN A N 1
ATOM 715 C CA . ASN A 1 93 ? 4.359 12.797 -5.545 1.00 56.69 93 ASN A CA 1
ATOM 716 C C . ASN A 1 93 ? 4.929 13.874 -4.619 1.00 56.69 93 ASN A C 1
ATOM 718 O O . ASN A 1 93 ? 4.150 14.598 -3.997 1.00 56.69 93 ASN A O 1
ATOM 722 N N . ALA A 1 94 ? 6.258 13.945 -4.535 1.00 46.66 94 ALA A N 1
ATOM 723 C CA . ALA A 1 94 ? 6.968 15.073 -3.940 1.00 46.66 94 ALA A CA 1
ATOM 724 C C . ALA A 1 94 ? 6.700 16.377 -4.711 1.00 46.66 94 ALA A C 1
ATOM 726 O O . ALA A 1 94 ? 6.505 16.306 -5.950 1.00 46.66 94 ALA A O 1
#

Mean predicted aligned error: 4.37 Å

Solvent-accessible surface area (backbone atoms only — not comparable to full-atom values): 5209 Å² total; per-residue (Å²): 136,85,84,63,38,58,32,35,27,64,52,52,45,64,64,64,40,50,50,42,87,48,88,96,55,66,50,65,35,83,74,52,42,52,36,85,90,25,60,44,41,37,37,40,38,29,84,90,78,69,48,34,39,31,29,40,24,27,20,73,44,86,39,36,39,38,78,78,39,57,73,40,32,72,46,84,39,40,80,50,65,40,62,87,53,67,28,45,35,30,52,56,84,132

Nearest PDB structures (foldseek):
  8gqw-assembly1_A  TM=4.327E-01  e=5.530E+00  Sus scrofa
  6ii2-assembly3_C  TM=1.577E-01  e=3.352E+00  Vibrio vulnificus

Radius of gyration: 12.1 Å; Cα contacts (8 Å, |Δi|>4): 234; chains: 1; bounding box: 28×27×32 Å